Protein AF-A0A925W910-F1 (afdb_monomer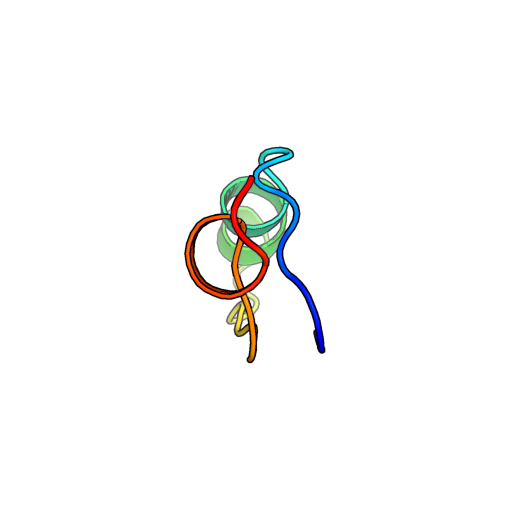)

Nearest PDB structures (foldseek):
  5hkl-assembly1_A  TM=9.422E-01  e=4.408E-03  Mycobacterium tuberculosis H37Rv
  5hki-assembly2_C  TM=9.018E-01  e=4.741E-03  Mycobacterium tuberculosis H37Rv
  5hkf-assembly1_B  TM=9.557E-01  e=1.314E-02  Mycobacterium tuberculosis H37Rv
  5hkf-assembly1_A  TM=9.386E-01  e=1.136E-02  Mycobacterium tuberculosis H37Rv
  2p1z-assembly1_B  TM=9.134E-01  e=1.314E-02  Corynebacterium diphtheriae NCTC 13129

Solvent-accessible surface area (backbone atoms only — not comparable to full-atom values): 2019 Å² total; per-residue (Å²): 83,67,6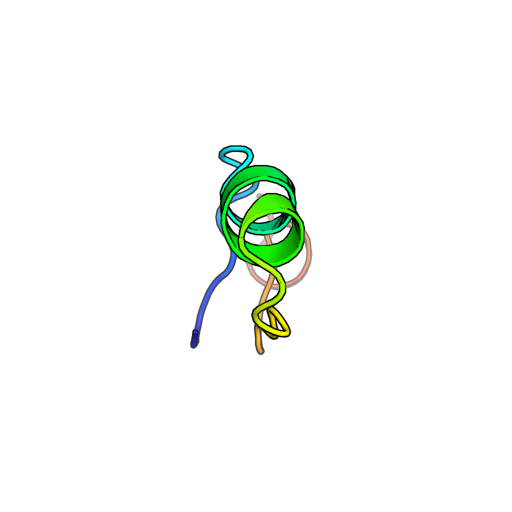7,41,82,85,78,61,61,56,64,58,41,42,72,72,74,40,91,71,61,58,76,36,42,43,73,78,71,78,96

Radius of gyration: 9.83 Å; Cα contacts (8 Å, |Δi|>4): 28; chains: 1; bounding box: 19×12×24 Å

Foldseek 3Di:
DAEDEPPCPQVVCVVVVHHDDYNYYCVNVVD

Structure (mmCIF, N/CA/C/O backbone):
data_AF-A0A925W910-F1
#
_entry.id   AF-A0A925W910-F1
#
loop_
_atom_site.group_PDB
_atom_site.id
_atom_site.type_symbol
_atom_site.label_atom_id
_atom_site.label_alt_id
_atom_site.label_comp_id
_atom_site.label_a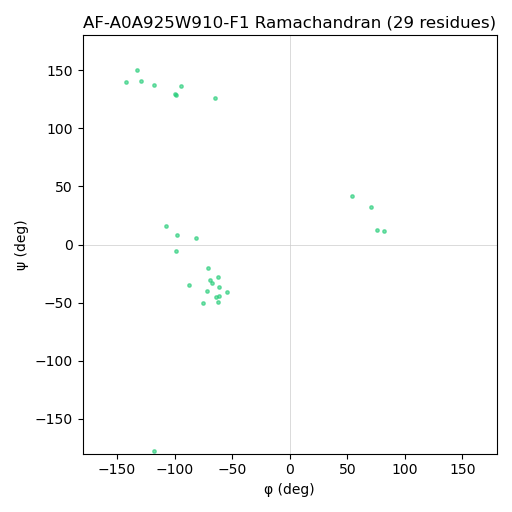sym_id
_atom_site.label_entity_id
_atom_site.label_seq_id
_atom_site.pdbx_PDB_ins_code
_atom_site.Cartn_x
_atom_site.Cartn_y
_atom_site.Cartn_z
_atom_site.occupancy
_atom_site.B_iso_or_equiv
_atom_site.auth_seq_id
_atom_site.auth_comp_id
_atom_site.auth_asym_id
_atom_site.auth_atom_id
_atom_site.pdbx_PDB_model_num
ATOM 1 N N . THR A 1 1 ? -6.070 -1.835 -3.033 1.00 90.44 1 THR A N 1
ATOM 2 C CA . THR A 1 1 ? -5.939 -0.865 -4.132 1.00 90.44 1 THR A CA 1
ATOM 3 C C . THR A 1 1 ? -5.313 -1.562 -5.326 1.00 90.44 1 THR A C 1
ATOM 5 O O . THR A 1 1 ? -4.885 -2.705 -5.196 1.00 90.44 1 THR A O 1
ATOM 8 N N . VAL A 1 2 ? -5.282 -0.917 -6.493 1.00 98.00 2 VAL A N 1
ATOM 9 C CA . VAL A 1 2 ? -4.519 -1.456 -7.631 1.00 98.00 2 VAL A CA 1
ATOM 10 C C . VAL A 1 2 ? -3.021 -1.233 -7.406 1.00 98.00 2 VAL A C 1
ATOM 12 O O . VAL A 1 2 ? -2.261 -2.187 -7.460 1.00 98.00 2 VAL A O 1
ATOM 15 N N . VAL A 1 3 ? -2.612 -0.006 -7.071 1.00 98.19 3 VAL A N 1
ATOM 16 C CA . VAL A 1 3 ? -1.205 0.360 -6.848 1.00 98.19 3 VAL A CA 1
ATOM 17 C C . VAL A 1 3 ? -0.997 0.834 -5.411 1.00 98.19 3 VAL A C 1
ATOM 19 O O . VAL A 1 3 ? -1.803 1.614 -4.895 1.00 98.19 3 VAL A O 1
ATOM 22 N N . ASP A 1 4 ? 0.092 0.389 -4.795 1.00 98.25 4 ASP A N 1
ATOM 23 C CA . ASP A 1 4 ? 0.701 0.973 -3.606 1.00 98.25 4 ASP A CA 1
ATOM 24 C C . ASP A 1 4 ? 1.875 1.866 -4.018 1.00 98.25 4 ASP A C 1
ATOM 26 O O . ASP A 1 4 ? 2.734 1.453 -4.795 1.00 98.25 4 ASP A O 1
ATOM 30 N N . ARG A 1 5 ? 1.900 3.107 -3.526 1.00 97.50 5 ARG A N 1
ATOM 31 C CA . ARG A 1 5 ? 2.913 4.108 -3.912 1.00 97.50 5 ARG A CA 1
ATOM 32 C C . ARG A 1 5 ? 3.945 4.388 -2.823 1.00 97.50 5 ARG A C 1
ATOM 34 O O . ARG A 1 5 ? 4.607 5.415 -2.891 1.00 97.50 5 ARG A O 1
ATOM 41 N N . ASP A 1 6 ? 4.032 3.510 -1.828 1.00 97.38 6 ASP A N 1
ATOM 42 C CA . ASP A 1 6 ? 4.964 3.626 -0.701 1.00 97.38 6 ASP A CA 1
ATOM 43 C C . ASP A 1 6 ? 4.860 4.975 0.041 1.00 97.38 6 ASP A C 1
ATOM 45 O O . ASP A 1 6 ? 5.839 5.631 0.379 1.00 97.38 6 ASP A O 1
ATOM 49 N N . THR A 1 7 ? 3.624 5.441 0.256 1.00 98.00 7 THR A N 1
ATOM 50 C CA . THR A 1 7 ? 3.341 6.732 0.912 1.00 98.00 7 THR A CA 1
ATOM 51 C C . THR A 1 7 ? 3.015 6.604 2.402 1.00 98.00 7 THR A C 1
ATOM 53 O O . THR A 1 7 ? 2.524 7.562 2.993 1.00 98.00 7 THR A O 1
ATOM 56 N N . GLY A 1 8 ? 3.174 5.422 2.999 1.00 98.00 8 GLY A N 1
ATOM 57 C CA . GLY A 1 8 ? 2.722 5.147 4.369 1.00 98.00 8 GLY A CA 1
ATOM 58 C C . GLY A 1 8 ? 1.225 4.804 4.500 1.00 98.00 8 GLY A C 1
ATOM 59 O O . GLY A 1 8 ? 0.658 4.837 5.592 1.00 98.00 8 GLY A O 1
ATOM 60 N N . ALA A 1 9 ? 0.530 4.548 3.384 1.00 98.31 9 ALA A N 1
ATOM 61 C CA . ALA A 1 9 ? -0.917 4.312 3.391 1.00 98.31 9 ALA A CA 1
ATOM 62 C C . ALA A 1 9 ? -1.305 3.000 4.091 1.00 98.31 9 ALA A C 1
ATOM 64 O O . ALA A 1 9 ? -2.366 2.923 4.710 1.00 98.31 9 ALA A O 1
ATOM 65 N N . ARG A 1 10 ? -0.449 1.977 3.994 1.00 98.19 10 ARG A N 1
ATOM 66 C CA . ARG A 1 10 ? -0.668 0.668 4.613 1.00 98.19 10 ARG A CA 1
ATOM 67 C C . ARG A 1 10 ? -0.739 0.793 6.127 1.00 98.19 10 ARG A C 1
ATOM 69 O O . ARG A 1 10 ? -1.701 0.340 6.729 1.00 98.19 10 ARG A O 1
ATOM 76 N N . GLU A 1 11 ? 0.237 1.477 6.703 1.00 98.44 11 GLU A N 1
ATOM 77 C CA . GLU A 1 11 ? 0.399 1.675 8.137 1.00 98.44 11 GLU A CA 1
ATOM 78 C C . GLU A 1 11 ? -0.799 2.432 8.716 1.00 98.44 11 GLU A C 1
ATOM 80 O O . GLU A 1 11 ? -1.351 2.026 9.735 1.00 98.44 11 GLU A O 1
ATOM 85 N N . VAL A 1 12 ? -1.242 3.497 8.036 1.00 98.50 12 VAL A N 1
ATOM 86 C CA . VAL A 1 12 ? -2.414 4.281 8.455 1.00 98.50 12 VAL A CA 1
ATOM 87 C C . VAL A 1 12 ? -3.692 3.441 8.403 1.00 98.50 12 VAL A C 1
ATOM 89 O O . VAL A 1 12 ? -4.473 3.468 9.345 1.00 98.50 12 VAL A O 1
ATOM 92 N N . ILE A 1 13 ? -3.919 2.680 7.329 1.00 98.38 13 ILE A N 1
ATOM 93 C CA . ILE A 1 13 ? -5.156 1.898 7.160 1.00 98.38 13 ILE A CA 1
ATOM 94 C C . ILE A 1 13 ? -5.198 0.696 8.114 1.00 98.38 13 ILE A C 1
ATOM 96 O O . ILE A 1 13 ? -6.246 0.403 8.691 1.00 98.38 13 ILE A O 1
ATOM 100 N N . GLU A 1 14 ? -4.071 0.015 8.311 1.00 98.44 14 GLU A N 1
ATOM 101 C CA . GLU A 1 14 ? -3.988 -1.124 9.228 1.00 98.44 14 GLU A CA 1
ATOM 102 C C . GLU A 1 14 ? -4.110 -0.693 10.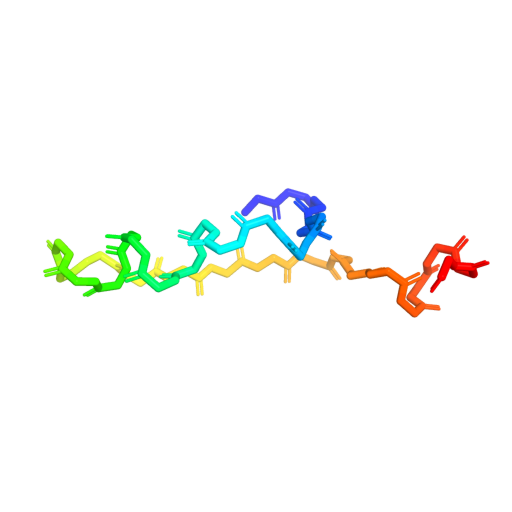695 1.00 98.44 14 GLU A C 1
ATOM 104 O O . GLU A 1 14 ? -4.681 -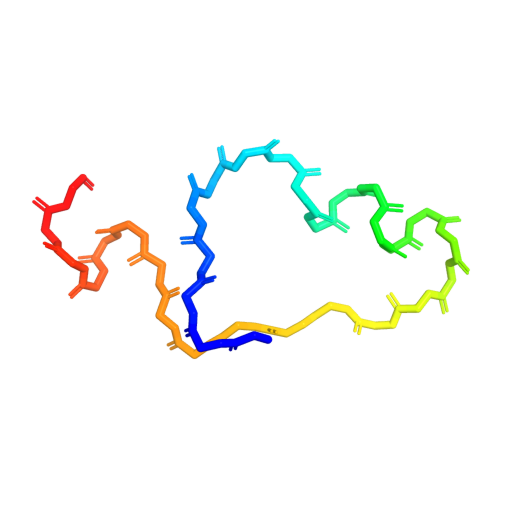1.436 11.495 1.00 98.44 14 GLU A O 1
ATOM 109 N N . ALA A 1 15 ? -3.670 0.523 11.048 1.00 98.62 15 ALA A N 1
ATOM 110 C CA . ALA A 1 15 ? -3.894 1.099 12.377 1.00 98.62 15 ALA A CA 1
ATOM 111 C C . ALA A 1 15 ? -5.387 1.300 12.700 1.00 98.62 15 ALA A C 1
ATOM 113 O O . ALA A 1 15 ? -5.782 1.187 13.859 1.00 98.62 15 ALA A O 1
ATOM 114 N N . GLU A 1 16 ? -6.225 1.510 11.683 1.00 98.62 16 GLU A N 1
ATOM 115 C CA . GLU A 1 16 ? -7.689 1.579 11.813 1.00 98.62 16 GLU A CA 1
ATOM 116 C C . GLU A 1 16 ? -8.351 0.183 11.868 1.00 98.62 16 GLU A C 1
ATOM 118 O O . GLU A 1 16 ? -9.576 0.057 11.863 1.00 98.62 16 GLU A O 1
ATOM 123 N N . GLY A 1 17 ? -7.56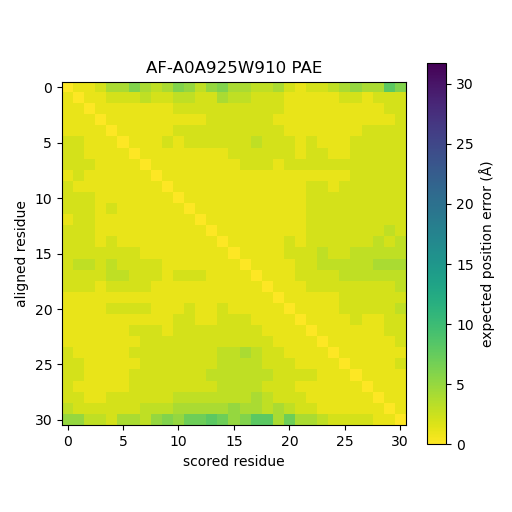1 -0.898 11.903 1.00 98.62 17 GLY A N 1
ATOM 124 C CA . GLY A 1 17 ? -8.049 -2.278 11.978 1.00 98.62 17 GLY A CA 1
ATOM 125 C C . GLY A 1 17 ? -8.600 -2.822 10.658 1.00 98.62 17 GLY A C 1
ATOM 126 O O . GLY A 1 17 ? -9.244 -3.875 10.640 1.00 98.62 17 GLY A O 1
ATOM 127 N N . VAL A 1 18 ? -8.356 -2.127 9.545 1.00 98.44 18 VAL A N 1
ATOM 128 C CA . VAL A 1 18 ? -8.820 -2.530 8.216 1.00 98.44 18 VAL A CA 1
ATOM 129 C C . VAL A 1 18 ? -7.675 -3.203 7.450 1.00 98.44 18 VAL A C 1
ATOM 131 O O . VAL A 1 18 ? -6.596 -2.627 7.336 1.00 98.44 18 VAL A O 1
ATOM 134 N N . PRO A 1 19 ? -7.876 -4.399 6.862 1.00 98.12 19 PRO A N 1
ATOM 135 C CA . PRO A 1 19 ? -6.830 -5.045 6.075 1.00 98.12 19 PRO A CA 1
ATOM 136 C C . PRO A 1 19 ? -6.476 -4.251 4.811 1.00 98.12 19 PRO A C 1
ATOM 138 O O . PRO A 1 19 ? -7.346 -4.002 3.968 1.00 98.12 19 PRO A O 1
ATOM 141 N N . TYR A 1 20 ? -5.193 -3.940 4.622 1.00 98.44 20 TYR A N 1
ATOM 142 C CA . TYR A 1 20 ? -4.687 -3.316 3.401 1.00 98.44 20 TYR A CA 1
ATOM 143 C C . TYR A 1 20 ? -4.158 -4.367 2.420 1.00 98.44 20 TYR A C 1
ATOM 145 O O . TYR A 1 20 ? -3.465 -5.314 2.784 1.00 98.44 20 TYR A O 1
ATOM 153 N N . ARG A 1 21 ? -4.494 -4.216 1.137 1.00 98.25 21 ARG A N 1
ATOM 154 C CA . ARG A 1 21 ? -3.980 -5.060 0.048 1.00 98.25 21 ARG A CA 1
ATOM 155 C C . ARG A 1 21 ? -3.737 -4.199 -1.178 1.00 98.25 21 ARG A C 1
ATOM 157 O O . ARG A 1 21 ? -4.589 -3.367 -1.494 1.00 98.25 21 ARG A O 1
ATOM 164 N N . ALA A 1 22 ? -2.651 -4.436 -1.899 1.00 98.25 22 ALA A N 1
ATOM 165 C CA . ALA A 1 22 ? -2.363 -3.818 -3.189 1.00 98.25 22 ALA A CA 1
ATOM 166 C C . ALA A 1 22 ? -1.923 -4.882 -4.197 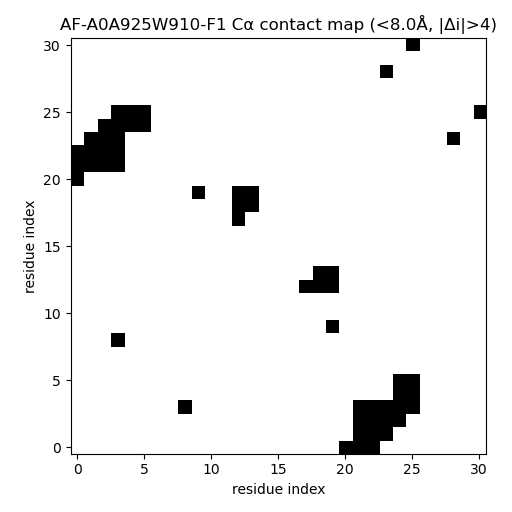1.00 98.25 22 ALA A C 1
ATOM 168 O O . ALA A 1 22 ? -1.381 -5.910 -3.795 1.00 98.25 22 ALA A O 1
ATOM 169 N N . LEU A 1 23 ? -2.202 -4.653 -5.482 1.00 98.56 23 LEU A N 1
ATOM 170 C CA . LEU A 1 23 ? -1.813 -5.577 -6.549 1.00 98.56 23 LEU A CA 1
ATOM 171 C C . LEU A 1 23 ? -0.401 -5.290 -7.076 1.00 98.56 23 LEU A C 1
ATOM 173 O O . LEU A 1 23 ? 0.299 -6.226 -7.435 1.00 98.56 23 LEU A O 1
ATOM 177 N N . LEU A 1 24 ? -0.006 -4.017 -7.126 1.00 98.50 24 LEU A N 1
ATOM 178 C CA . LEU A 1 24 ? 1.280 -3.554 -7.647 1.00 98.50 24 LEU A CA 1
ATOM 179 C C . LEU A 1 24 ? 1.956 -2.626 -6.631 1.00 98.50 24 LEU A C 1
ATOM 181 O O . LEU A 1 24 ? 1.272 -1.796 -6.029 1.00 98.50 24 LEU A O 1
ATOM 185 N N . GLY A 1 25 ? 3.273 -2.725 -6.476 1.00 97.94 25 GLY A N 1
ATOM 186 C CA . GLY A 1 25 ? 4.123 -1.790 -5.729 1.00 97.94 25 GLY A CA 1
ATOM 187 C C . GLY A 1 25 ? 5.169 -1.094 -6.616 1.00 97.94 25 GLY A C 1
ATOM 188 O O . GLY A 1 25 ? 5.208 -1.338 -7.823 1.00 97.94 25 GLY A O 1
ATOM 189 N N . PRO A 1 26 ? 6.047 -0.241 -6.045 1.00 9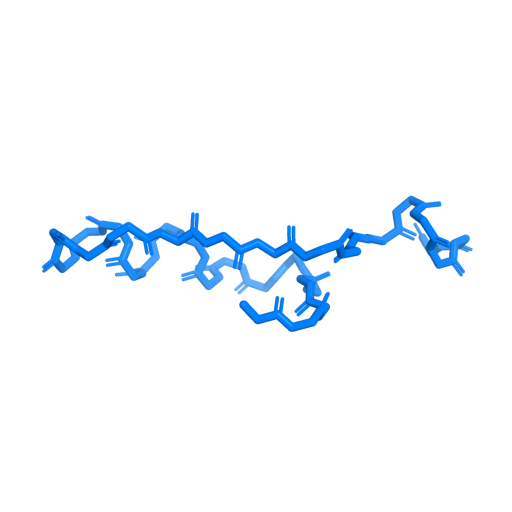7.75 26 PRO A N 1
ATOM 190 C CA . PRO A 1 26 ? 7.072 0.485 -6.809 1.00 97.75 26 PRO A CA 1
ATOM 191 C C . PRO A 1 26 ? 7.970 -0.429 -7.653 1.00 97.75 26 PRO A C 1
ATOM 193 O O . PRO A 1 26 ? 8.191 -0.159 -8.832 1.00 97.75 26 PRO A O 1
ATOM 196 N N . ALA A 1 27 ? 8.374 -1.575 -7.095 1.00 97.75 27 ALA A N 1
ATOM 197 C CA .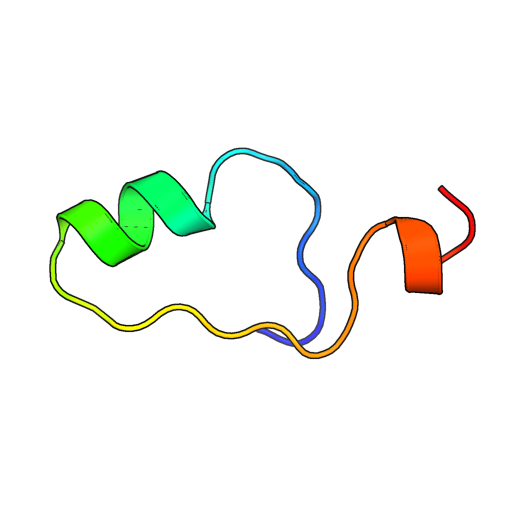 ALA A 1 27 ? 9.191 -2.564 -7.795 1.00 97.75 27 ALA A CA 1
ATOM 198 C C . ALA A 1 27 ? 8.499 -3.144 -9.045 1.00 97.75 27 ALA A C 1
ATOM 200 O O . ALA A 1 27 ? 9.156 -3.349 -10.063 1.00 97.75 27 ALA A O 1
ATOM 201 N N . ASP A 1 28 ? 7.178 -3.347 -9.005 1.00 97.94 28 ASP A N 1
ATOM 202 C CA . ASP A 1 28 ? 6.402 -3.827 -10.159 1.00 97.94 28 ASP A CA 1
ATOM 203 C C . ASP A 1 28 ? 6.280 -2.762 -11.262 1.00 97.94 28 ASP A C 1
ATOM 205 O O . ASP A 1 28 ? 6.001 -3.081 -12.418 1.00 97.94 28 ASP A O 1
ATOM 209 N N . LEU A 1 29 ? 6.487 -1.490 -10.908 1.00 97.12 29 LEU A N 1
ATOM 210 C CA . LEU A 1 29 ? 6.439 -0.342 -11.814 1.00 97.12 29 LEU A CA 1
ATOM 211 C C . LEU A 1 29 ? 7.827 0.122 -12.288 1.00 97.12 29 LEU A C 1
ATOM 213 O O . LEU A 1 29 ? 7.899 1.013 -13.134 1.00 97.12 29 LEU A O 1
ATOM 217 N N . GLY A 1 30 ? 8.913 -0.463 -11.772 1.00 96.94 30 GLY A N 1
ATOM 218 C CA . GLY A 1 30 ? 10.286 -0.042 -12.069 1.00 96.94 30 GLY A CA 1
ATOM 219 C C . GLY A 1 30 ? 10.672 1.306 -11.446 1.00 96.94 30 GLY A C 1
ATOM 220 O O . GLY A 1 30 ? 11.431 2.056 -12.064 1.00 96.94 30 GLY A O 1
ATOM 221 N N . LEU A 1 31 ? 10.120 1.618 -10.267 1.00 92.00 31 LEU A N 1
ATOM 222 C CA . LEU A 1 31 ? 10.363 2.841 -9.492 1.00 92.00 31 LEU A CA 1
ATOM 223 C C . LEU A 1 31 ? 11.204 2.577 -8.240 1.00 92.00 31 LEU A C 1
ATOM 225 O O . LEU A 1 31 ? 11.028 1.498 -7.629 1.00 92.00 31 LEU A O 1
#

pLDDT: mean 97.67, std 1.76, range [90.44, 98.62]

Secondary structure (DSSP, 8-state):
--B--SSSHHHHHHHTTPPP--SB-HHHHT-

Sequence (31 aa):
TVVDRDTGAREVIEAEGVPYRALLGPADLGL